Protein AF-A0A7X0AN22-F1 (afdb_monomer_lite)

Structure (mmCIF, N/CA/C/O backbone):
data_AF-A0A7X0AN22-F1
#
_entry.id   AF-A0A7X0AN22-F1
#
loop_
_atom_site.group_PDB
_atom_site.id
_atom_site.type_symbol
_atom_site.label_atom_id
_atom_site.label_alt_id
_atom_site.label_comp_id
_atom_site.label_asym_id
_atom_site.label_entity_id
_atom_site.label_seq_id
_atom_site.pdbx_PDB_ins_code
_atom_site.Cartn_x
_atom_site.Cartn_y
_atom_site.Cartn_z
_atom_site.occupancy
_atom_site.B_iso_or_equiv
_atom_site.auth_seq_id
_atom_site.auth_comp_id
_atom_site.auth_asym_id
_atom_site.auth_atom_id
_atom_site.pdbx_PDB_model_num
ATOM 1 N N . MET A 1 1 ? -71.889 -2.756 -2.995 1.00 34.50 1 MET A N 1
ATOM 2 C CA . MET A 1 1 ? -71.197 -3.792 -3.795 1.00 34.50 1 MET A CA 1
ATOM 3 C C . MET A 1 1 ? -69.742 -3.373 -3.974 1.00 34.50 1 MET A C 1
ATOM 5 O O . MET A 1 1 ? -69.477 -2.186 -4.077 1.00 34.50 1 MET A O 1
ATOM 9 N N . LYS A 1 2 ? -68.828 -4.346 -3.886 1.00 39.06 2 LYS A N 1
ATOM 10 C CA . LYS A 1 2 ? -67.359 -4.223 -3.839 1.00 39.06 2 LYS A CA 1
ATOM 11 C C . LYS A 1 2 ? -66.771 -3.528 -5.079 1.00 39.06 2 LYS A C 1
ATOM 13 O O . LYS A 1 2 ? -66.947 -4.049 -6.174 1.00 39.06 2 LYS A O 1
ATOM 18 N N . LEU A 1 3 ? -65.959 -2.485 -4.890 1.00 43.28 3 LEU A N 1
ATOM 19 C CA . LEU A 1 3 ? -64.852 -2.174 -5.802 1.00 43.28 3 LEU A CA 1
ATOM 20 C C . LEU A 1 3 ? -63.538 -2.485 -5.081 1.00 43.28 3 LEU A C 1
ATOM 22 O O . LEU A 1 3 ? -63.282 -1.997 -3.984 1.00 43.28 3 LEU A O 1
ATOM 26 N N . ARG A 1 4 ? -62.757 -3.389 -5.674 1.00 51.28 4 ARG A N 1
ATOM 27 C CA . ARG A 1 4 ? -61.474 -3.866 -5.159 1.00 51.28 4 ARG A CA 1
ATOM 28 C C . ARG A 1 4 ? -60.401 -2.821 -5.466 1.00 51.28 4 ARG A C 1
ATOM 30 O O . ARG A 1 4 ? -60.200 -2.486 -6.628 1.00 51.28 4 ARG A O 1
ATOM 37 N N . ALA A 1 5 ? -59.723 -2.339 -4.429 1.00 49.19 5 ALA A N 1
ATOM 38 C CA . ALA A 1 5 ? -58.507 -1.549 -4.552 1.00 49.19 5 ALA A CA 1
ATOM 39 C C . ALA A 1 5 ? -57.381 -2.429 -5.119 1.00 49.19 5 ALA A C 1
ATOM 41 O O . ALA A 1 5 ? -57.047 -3.459 -4.534 1.00 49.19 5 ALA A O 1
ATOM 42 N N . LEU A 1 6 ? -56.809 -2.026 -6.252 1.00 46.62 6 LEU A N 1
ATOM 43 C CA . LEU A 1 6 ? -55.557 -2.567 -6.773 1.00 46.62 6 LEU A CA 1
ATOM 44 C C . LEU A 1 6 ? -54.470 -1.519 -6.509 1.00 46.62 6 LEU A C 1
ATOM 46 O O . LEU A 1 6 ? -54.293 -0.574 -7.271 1.00 46.62 6 LEU A O 1
ATOM 50 N N . LEU A 1 7 ? -53.792 -1.667 -5.370 1.00 50.44 7 LEU A N 1
ATOM 51 C CA . LEU A 1 7 ? -52.529 -0.997 -5.074 1.00 50.44 7 LEU A CA 1
ATOM 52 C C . LEU A 1 7 ? -51.447 -1.658 -5.932 1.00 50.44 7 LEU A C 1
ATOM 54 O O . LEU A 1 7 ? -51.033 -2.780 -5.651 1.00 50.44 7 LEU A O 1
ATOM 58 N N . ILE A 1 8 ? -51.009 -0.976 -6.986 1.00 53.34 8 ILE A N 1
ATOM 59 C CA . ILE A 1 8 ? -49.801 -1.351 -7.720 1.00 53.34 8 ILE A CA 1
ATOM 60 C C . ILE A 1 8 ? -48.653 -0.594 -7.057 1.00 53.34 8 ILE A C 1
ATOM 62 O O . ILE A 1 8 ? -48.475 0.603 -7.263 1.00 53.34 8 ILE A O 1
ATOM 66 N N . THR A 1 9 ? -47.896 -1.289 -6.213 1.00 53.91 9 THR A N 1
ATOM 67 C CA . THR A 1 9 ? -46.590 -0.835 -5.729 1.00 53.91 9 THR A CA 1
ATOM 68 C C . THR A 1 9 ? -45.624 -0.781 -6.907 1.00 53.91 9 THR A C 1
ATOM 70 O O . THR A 1 9 ? -45.083 -1.803 -7.327 1.00 53.91 9 THR A O 1
ATOM 73 N N . SER A 1 10 ? -45.412 0.410 -7.456 1.00 50.53 10 SER A N 1
ATOM 74 C CA . SER A 1 10 ? -44.346 0.677 -8.416 1.00 50.53 10 SER A CA 1
ATOM 75 C C . SER A 1 10 ? -43.003 0.720 -7.685 1.00 50.53 10 SER A C 1
ATOM 77 O O . SER A 1 10 ? -42.616 1.747 -7.131 1.00 50.53 10 SER A O 1
ATOM 79 N N . VAL A 1 11 ? -42.302 -0.414 -7.679 1.00 53.66 11 VAL A N 1
ATOM 80 C CA . VAL A 1 11 ? -40.855 -0.474 -7.450 1.00 53.66 11 VAL A CA 1
ATOM 81 C C . VAL A 1 11 ? -40.175 -0.263 -8.800 1.00 53.66 11 VAL A C 1
ATOM 83 O O . VAL A 1 11 ? -40.242 -1.133 -9.659 1.00 53.66 11 VAL A O 1
ATOM 86 N N . LEU A 1 12 ? -39.528 0.885 -8.971 1.00 47.19 12 LEU A N 1
ATOM 87 C CA . LEU A 1 12 ? -38.429 1.132 -9.911 1.00 47.19 12 LEU A CA 1
ATOM 88 C C . LEU A 1 12 ? -37.550 2.168 -9.190 1.00 47.19 12 LEU A C 1
ATOM 90 O O . LEU A 1 12 ? -37.953 3.310 -9.024 1.00 47.19 12 LEU A O 1
ATOM 94 N N . GLY A 1 13 ? -36.452 1.792 -8.537 1.00 50.53 13 GLY A N 1
ATOM 95 C CA . GLY A 1 13 ? -35.296 1.172 -9.172 1.00 50.53 13 GLY A CA 1
ATOM 96 C C . GLY A 1 13 ? -34.460 2.290 -9.790 1.00 50.53 13 GLY A C 1
ATOM 97 O O . GLY A 1 13 ? -34.579 2.558 -10.980 1.00 50.53 13 GLY A O 1
ATOM 98 N N . THR A 1 14 ? -33.677 2.998 -8.973 1.00 52.16 14 THR A N 1
ATOM 99 C CA . THR A 1 14 ? -32.730 4.021 -9.433 1.00 52.16 14 THR A CA 1
ATOM 100 C C . THR A 1 14 ? -31.662 3.364 -10.298 1.00 52.16 14 THR A C 1
ATOM 102 O O . THR A 1 14 ? -30.709 2.791 -9.778 1.00 52.16 14 THR A O 1
ATOM 105 N N . VAL A 1 15 ? -31.805 3.444 -11.617 1.00 53.50 15 VAL A N 1
ATOM 106 C CA . VAL A 1 15 ? -30.731 3.112 -12.556 1.00 53.50 15 VAL A CA 1
ATOM 107 C C . VAL A 1 15 ? -30.581 4.245 -13.557 1.00 53.50 15 VAL A C 1
ATOM 109 O O . VAL A 1 15 ? -31.106 4.223 -14.664 1.00 53.50 15 VAL A O 1
ATOM 112 N N . ALA A 1 16 ? -29.850 5.268 -13.134 1.00 50.84 16 ALA A N 1
ATOM 113 C CA . ALA A 1 16 ? -29.268 6.249 -14.033 1.00 50.84 16 ALA A CA 1
ATOM 114 C C . ALA A 1 16 ? -27.858 6.570 -13.532 1.00 50.84 16 ALA A C 1
ATOM 116 O O . ALA A 1 16 ? -27.607 7.580 -12.882 1.00 50.84 16 ALA A O 1
ATOM 117 N N . SER A 1 17 ? -26.930 5.666 -13.821 1.00 48.44 17 SER A N 1
ATOM 118 C CA . SER A 1 17 ? -25.500 5.960 -13.781 1.00 48.44 17 SER A CA 1
ATOM 119 C C . SER A 1 17 ? -24.903 5.452 -15.083 1.00 48.44 17 SER A C 1
ATOM 121 O O . SER A 1 17 ? -24.285 4.395 -15.142 1.00 48.44 17 SER A O 1
ATOM 123 N N . LEU A 1 18 ? -25.156 6.193 -16.162 1.00 51.81 18 LEU A N 1
ATOM 124 C CA . LEU A 1 18 ? -24.342 6.104 -17.369 1.00 51.81 18 LEU A CA 1
ATOM 125 C C . LEU A 1 18 ? -23.029 6.839 -17.081 1.00 51.81 18 LEU A C 1
ATOM 127 O O . LEU A 1 18 ? -22.832 7.971 -17.512 1.00 51.81 18 LEU A O 1
ATOM 131 N N . SER A 1 19 ? -22.157 6.215 -16.296 1.00 48.47 19 SER A N 1
ATOM 132 C CA . SER A 1 19 ? -20.766 6.648 -16.184 1.00 48.47 19 SER A CA 1
ATOM 133 C C . SER A 1 19 ? -19.959 5.877 -17.228 1.00 48.47 19 SER A C 1
ATOM 135 O O . SER A 1 19 ? -20.135 4.660 -17.334 1.00 48.47 19 SER A O 1
ATOM 137 N N . PRO A 1 20 ? -19.064 6.514 -17.999 1.00 43.03 20 PRO A N 1
ATOM 138 C CA . PRO A 1 20 ? -18.089 5.762 -18.769 1.00 43.03 20 PRO A CA 1
ATOM 139 C C . PRO A 1 20 ? -17.164 5.070 -17.754 1.00 43.03 20 PRO A C 1
ATOM 141 O O . PRO A 1 20 ? -16.348 5.705 -17.102 1.00 43.03 20 PRO A O 1
ATOM 144 N N . VAL A 1 21 ? -17.352 3.761 -17.573 1.00 48.38 21 VAL A N 1
ATOM 145 C CA . VAL A 1 21 ? -16.670 2.896 -16.583 1.00 48.38 21 VAL A CA 1
ATOM 146 C C . VAL A 1 21 ? -15.199 2.608 -16.931 1.00 48.38 21 VAL A C 1
ATOM 148 O O . VAL A 1 21 ? -14.497 1.920 -16.199 1.00 48.38 21 VAL A O 1
ATOM 151 N N . HIS A 1 22 ? -14.679 3.180 -18.014 1.00 42.59 22 HIS A N 1
ATOM 152 C CA . HIS A 1 22 ? -13.253 3.124 -18.307 1.00 42.59 22 HIS A CA 1
ATOM 153 C C . HIS A 1 22 ? -12.563 4.355 -17.691 1.00 42.59 22 HIS A C 1
ATOM 155 O O . HIS A 1 22 ? -12.844 5.476 -18.103 1.00 42.59 22 HIS A O 1
ATOM 161 N N . ALA A 1 23 ? -11.628 4.117 -16.760 1.00 51.41 23 ALA A N 1
ATOM 162 C CA . ALA A 1 23 ? -10.535 5.018 -16.346 1.00 51.41 23 ALA A CA 1
ATOM 163 C C . ALA A 1 23 ? -10.670 5.879 -15.068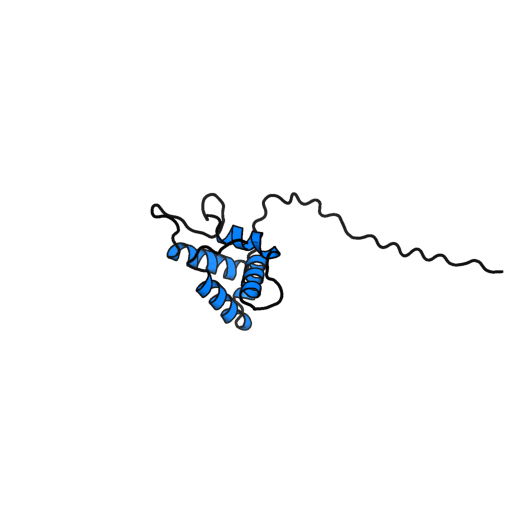 1.00 51.41 23 ALA A C 1
ATOM 165 O O . ALA A 1 23 ? -9.984 6.893 -14.957 1.00 51.41 23 ALA A O 1
ATOM 166 N N . GLN A 1 24 ? -11.457 5.489 -14.062 1.00 63.16 24 GLN A N 1
ATOM 167 C CA . GLN A 1 24 ? -11.247 6.016 -12.701 1.00 63.16 24 GLN A CA 1
ATOM 168 C C . GLN A 1 24 ? -10.456 4.971 -11.907 1.00 63.16 24 GLN A C 1
ATOM 170 O O . GLN A 1 24 ? -10.923 3.845 -11.735 1.00 63.16 24 GLN A O 1
ATOM 175 N N . ALA A 1 25 ? -9.238 5.321 -11.486 1.00 76.19 25 ALA A N 1
ATOM 176 C CA . ALA A 1 25 ? -8.455 4.502 -10.566 1.00 76.19 25 ALA A CA 1
ATOM 177 C C . ALA A 1 25 ? -9.289 4.181 -9.309 1.00 76.19 25 ALA A C 1
ATOM 179 O O . ALA A 1 25 ? -10.042 5.056 -8.867 1.00 76.19 25 ALA A O 1
ATOM 180 N N . PRO A 1 26 ? -9.181 2.970 -8.725 1.00 87.69 26 PRO A N 1
ATOM 181 C CA . PRO A 1 26 ? -9.835 2.672 -7.455 1.00 87.69 26 PRO A CA 1
ATOM 182 C C . PRO A 1 26 ? -9.418 3.708 -6.413 1.00 87.69 26 PRO A C 1
ATOM 184 O O . PRO A 1 26 ? -8.230 3.990 -6.293 1.00 87.69 26 PRO A O 1
ATOM 187 N N . ASP A 1 27 ? -10.363 4.272 -5.662 1.00 90.94 27 ASP A N 1
ATOM 188 C CA . ASP A 1 27 ? -10.012 5.224 -4.612 1.00 90.94 27 ASP A CA 1
ATOM 189 C C . ASP A 1 27 ? -9.254 4.530 -3.468 1.00 90.94 27 ASP A C 1
ATOM 191 O O . ASP A 1 27 ? -9.421 3.334 -3.201 1.00 90.94 27 ASP A O 1
ATOM 195 N N . ALA A 1 28 ? -8.430 5.297 -2.757 1.00 94.38 28 ALA A N 1
ATOM 196 C CA . ALA A 1 28 ? -7.585 4.778 -1.689 1.00 94.38 28 ALA A CA 1
ATOM 197 C C . ALA A 1 28 ? -8.363 4.087 -0.562 1.00 94.38 28 ALA A C 1
ATOM 199 O O . ALA A 1 28 ? -7.851 3.124 0.012 1.00 94.38 28 ALA A O 1
ATOM 200 N N . CYS A 1 29 ? -9.591 4.516 -0.252 1.00 94.31 29 CYS A N 1
ATOM 201 C CA . CYS A 1 29 ? -10.393 3.842 0.765 1.00 94.31 29 CYS A CA 1
ATOM 202 C C . CYS A 1 29 ? -10.947 2.509 0.291 1.00 94.31 29 CYS A C 1
ATOM 204 O O . CYS A 1 29 ? -10.977 1.562 1.077 1.00 94.31 29 CYS A O 1
ATOM 206 N N . THR A 1 30 ? -11.330 2.396 -0.977 1.00 94.50 30 THR A N 1
ATOM 207 C CA . THR A 1 30 ? -11.687 1.105 -1.570 1.00 94.50 30 THR A CA 1
ATOM 208 C C . THR A 1 30 ? -10.508 0.140 -1.518 1.00 94.50 30 THR A C 1
ATOM 210 O O . THR A 1 30 ? -10.684 -0.998 -1.086 1.00 94.50 30 THR A O 1
ATOM 213 N N . ILE A 1 31 ? -9.293 0.587 -1.861 1.00 94.88 31 ILE A N 1
ATOM 214 C CA . ILE A 1 31 ? -8.087 -0.254 -1.761 1.00 94.88 31 ILE A CA 1
ATOM 215 C C . ILE A 1 31 ? -7.820 -0.669 -0.313 1.00 94.88 31 ILE A C 1
ATOM 217 O O . ILE A 1 31 ? -7.685 -1.863 -0.045 1.00 94.88 31 ILE A O 1
ATOM 221 N N . TYR A 1 32 ? -7.804 0.289 0.619 1.00 95.31 32 TYR A N 1
ATOM 222 C CA . TYR A 1 32 ? -7.602 0.025 2.044 1.00 95.31 32 TYR A CA 1
ATOM 223 C C . TYR A 1 32 ? -8.590 -1.020 2.573 1.00 95.31 32 TYR A C 1
ATOM 225 O O . TYR A 1 32 ? -8.174 -2.015 3.159 1.00 95.31 32 TYR A O 1
ATOM 233 N N . ASN A 1 33 ? -9.887 -0.830 2.322 1.00 94.00 33 ASN A N 1
ATOM 234 C CA . ASN A 1 33 ? -10.939 -1.723 2.801 1.00 94.00 33 ASN A CA 1
ATOM 235 C C . ASN A 1 33 ? -10.834 -3.122 2.191 1.00 94.00 33 ASN A C 1
ATOM 237 O O . ASN A 1 33 ? -11.044 -4.106 2.896 1.00 94.00 33 ASN A O 1
ATOM 241 N N . CYS A 1 34 ? -10.490 -3.217 0.906 1.00 94.44 34 CYS A N 1
ATOM 242 C CA . CYS A 1 34 ? -10.274 -4.492 0.231 1.00 94.44 34 CYS A CA 1
ATOM 243 C C . CYS A 1 34 ? -9.107 -5.273 0.828 1.00 94.44 34 CYS A C 1
ATOM 245 O O . CYS A 1 34 ? -9.224 -6.460 1.128 1.00 94.44 34 CYS A O 1
ATOM 247 N N . MET A 1 35 ? -7.976 -4.599 1.017 1.00 93.69 35 MET A N 1
ATOM 248 C CA . MET A 1 35 ? -6.785 -5.202 1.604 1.00 93.69 35 MET A CA 1
ATOM 249 C C . MET A 1 35 ? -7.020 -5.563 3.073 1.00 93.69 35 MET A C 1
ATOM 251 O O . MET A 1 35 ? -6.673 -6.666 3.484 1.00 93.69 35 MET A O 1
ATOM 255 N N . ALA A 1 36 ? -7.702 -4.703 3.833 1.00 93.31 36 ALA A N 1
ATOM 256 C CA . ALA A 1 36 ? -8.112 -4.980 5.205 1.00 93.31 36 ALA A CA 1
ATOM 257 C C . ALA A 1 36 ? -8.945 -6.268 5.291 1.00 93.31 36 ALA A C 1
ATOM 259 O O . ALA A 1 36 ? -8.595 -7.156 6.068 1.00 93.31 36 ALA A O 1
ATOM 260 N N . GLY A 1 37 ? -9.982 -6.428 4.460 1.00 92.56 37 GLY A N 1
ATOM 261 C CA . GLY A 1 37 ? -10.811 -7.634 4.504 1.00 92.56 37 GLY A CA 1
ATOM 262 C C . GLY A 1 37 ? -10.115 -8.881 3.971 1.00 92.56 37 GLY A C 1
ATOM 263 O O . GLY A 1 37 ? -10.365 -9.964 4.495 1.00 92.56 37 GLY A O 1
ATOM 264 N N . ILE A 1 38 ? -9.183 -8.762 3.016 1.00 90.31 38 ILE A N 1
ATOM 265 C CA . ILE A 1 38 ? -8.293 -9.880 2.640 1.00 90.31 38 ILE A CA 1
ATOM 266 C C . ILE A 1 38 ? -7.420 -10.300 3.835 1.00 90.31 38 ILE A C 1
ATOM 268 O O . ILE A 1 38 ? -7.247 -11.494 4.071 1.00 90.31 38 ILE A O 1
ATOM 272 N N . SER A 1 3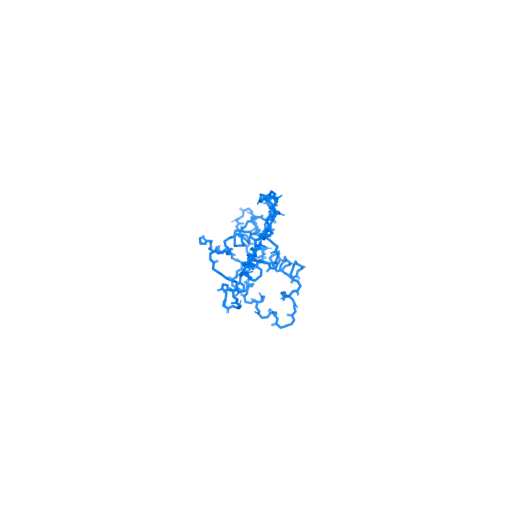9 ? -6.919 -9.346 4.625 1.00 88.25 39 SER A N 1
ATOM 273 C CA . SER A 1 39 ? -6.166 -9.604 5.863 1.00 88.25 39 SER A CA 1
ATOM 274 C C . SER A 1 39 ? -7.049 -10.035 7.051 1.00 88.25 39 SER A C 1
ATOM 276 O O . SER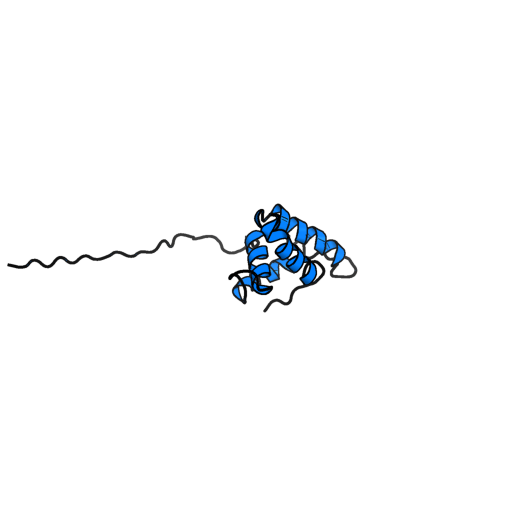 A 1 39 ? -6.534 -10.218 8.151 1.00 88.25 39 SER A O 1
ATOM 278 N N . GLY A 1 40 ? -8.361 -10.220 6.858 1.00 87.94 40 GLY A N 1
ATOM 279 C CA . GLY A 1 40 ? -9.299 -10.670 7.894 1.00 87.94 40 GLY A CA 1
ATOM 280 C C . GLY A 1 40 ? -9.926 -9.554 8.739 1.00 87.94 40 GLY A C 1
ATOM 281 O O . GLY A 1 40 ? -10.613 -9.842 9.719 1.00 87.94 40 GLY A O 1
ATOM 282 N N . TYR A 1 41 ? -9.724 -8.289 8.368 1.00 86.75 41 TYR A N 1
ATOM 283 C CA . TYR A 1 41 ? -10.316 -7.125 9.024 1.00 86.75 41 TYR A CA 1
ATOM 284 C C . TYR A 1 41 ? -11.540 -6.617 8.248 1.00 86.75 41 TYR A C 1
ATOM 286 O O . TYR A 1 41 ? -11.420 -6.042 7.171 1.00 86.75 41 TYR A O 1
ATOM 294 N N . GLY A 1 42 ? -12.735 -6.770 8.821 1.00 79.81 42 GLY A N 1
ATOM 295 C CA . GLY A 1 42 ? -13.983 -6.299 8.206 1.00 79.81 42 GLY A CA 1
ATOM 296 C C . GLY A 1 42 ? -14.585 -7.282 7.194 1.00 79.81 42 GLY A C 1
ATOM 297 O O . GLY A 1 42 ? -14.256 -8.465 7.187 1.00 79.81 42 GLY A O 1
ATOM 298 N N . THR A 1 43 ? -15.534 -6.806 6.382 1.00 70.50 43 THR A N 1
ATOM 299 C CA . THR A 1 43 ? -16.357 -7.648 5.484 1.00 70.50 43 THR A CA 1
ATOM 300 C C . THR A 1 43 ? -16.011 -7.513 4.000 1.00 70.50 43 THR A C 1
ATOM 302 O O . THR A 1 43 ? -16.462 -8.321 3.190 1.00 70.50 43 THR A O 1
ATOM 305 N N . SER A 1 44 ? -15.221 -6.507 3.623 1.00 71.44 44 SER A N 1
ATOM 306 C CA . SER A 1 44 ? -14.839 -6.211 2.240 1.00 71.44 44 SER A CA 1
ATOM 307 C C . SER A 1 44 ? -13.555 -6.943 1.846 1.00 71.44 44 SER A C 1
ATOM 309 O O . SER A 1 44 ? -12.465 -6.442 2.076 1.00 71.44 44 SER A O 1
ATOM 311 N N . GLY A 1 45 ? -13.664 -8.127 1.246 1.00 76.00 45 GLY A N 1
ATOM 312 C CA . GLY A 1 45 ? -12.525 -8.900 0.740 1.00 76.00 45 GLY A CA 1
ATOM 313 C C . GLY A 1 45 ? -12.933 -9.866 -0.377 1.00 76.00 45 GLY A C 1
ATOM 314 O O . GLY A 1 45 ? -14.109 -9.964 -0.729 1.00 76.00 45 GLY A O 1
ATOM 315 N N . GLY A 1 46 ? -11.967 -10.600 -0.934 1.00 80.06 46 GLY A N 1
ATOM 316 C CA . GLY A 1 46 ? -12.220 -11.641 -1.939 1.00 80.06 46 GLY A CA 1
ATOM 317 C C . GLY A 1 46 ? -12.136 -11.162 -3.399 1.00 80.06 46 GLY A C 1
ATOM 318 O O . GLY A 1 46 ? -11.537 -10.123 -3.668 1.00 80.06 46 GLY A O 1
ATOM 319 N N . PRO A 1 47 ? -12.712 -11.907 -4.364 1.00 83.19 47 PRO A N 1
ATOM 320 C CA . PRO A 1 47 ? -12.498 -11.671 -5.801 1.00 83.19 47 PRO A CA 1
ATOM 321 C C . PRO A 1 47 ? -12.925 -10.282 -6.297 1.00 83.19 47 PRO A C 1
ATOM 323 O O . PRO A 1 47 ? -12.396 -9.777 -7.280 1.00 83.19 47 PRO A O 1
ATOM 326 N N . ALA A 1 48 ? -13.854 -9.623 -5.601 1.00 84.94 48 ALA A N 1
ATOM 327 C CA . ALA A 1 48 ? -14.257 -8.254 -5.923 1.00 84.94 48 ALA A CA 1
ATOM 328 C C . ALA A 1 48 ? -13.121 -7.225 -5.733 1.00 84.94 48 ALA A C 1
ATOM 330 O O . ALA A 1 48 ? -13.206 -6.123 -6.267 1.00 84.94 48 ALA A O 1
ATOM 331 N N . CY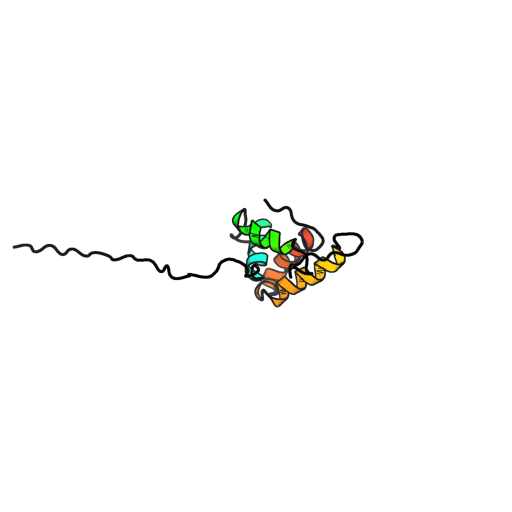S A 1 49 ? -12.051 -7.583 -5.015 1.00 91.19 49 CYS A N 1
ATOM 332 C CA . CYS A 1 49 ? -10.887 -6.731 -4.785 1.00 91.19 49 CYS A CA 1
ATOM 333 C C . CYS A 1 49 ? -9.841 -6.785 -5.903 1.00 91.19 49 CYS A C 1
ATOM 335 O O . CYS A 1 49 ? -8.867 -6.033 -5.850 1.00 91.19 49 CYS A O 1
ATOM 337 N N . THR A 1 50 ? -10.040 -7.611 -6.936 1.00 91.69 50 THR A N 1
ATOM 338 C CA . THR A 1 50 ? -9.144 -7.702 -8.099 1.00 91.69 50 THR A CA 1
ATOM 339 C C . THR A 1 50 ? -8.762 -6.330 -8.681 1.00 91.69 50 THR A C 1
ATOM 341 O O . THR A 1 50 ? -7.566 -6.097 -8.848 1.00 91.69 50 THR A O 1
ATOM 344 N N . PRO A 1 51 ? -9.678 -5.363 -8.905 1.00 92.44 51 PRO A N 1
ATOM 345 C CA . PRO A 1 51 ? -9.302 -4.038 -9.412 1.00 92.44 51 PRO A CA 1
ATOM 346 C C . PRO A 1 51 ? -8.353 -3.264 -8.485 1.00 92.44 51 PRO A C 1
ATOM 348 O O . PRO A 1 51 ? -7.420 -2.616 -8.958 1.00 92.44 51 PRO A O 1
ATOM 351 N N . SER A 1 52 ? -8.556 -3.355 -7.167 1.00 93.81 52 SER A N 1
ATOM 352 C CA . SER A 1 52 ? -7.687 -2.726 -6.166 1.00 93.81 52 SER A CA 1
ATOM 353 C C . SER A 1 52 ? -6.292 -3.346 -6.161 1.00 93.81 52 SER A C 1
ATOM 355 O O . SER A 1 52 ? -5.301 -2.620 -6.110 1.00 93.81 52 SER A O 1
ATOM 357 N N . LEU A 1 53 ? -6.208 -4.675 -6.261 1.00 94.50 53 LEU A N 1
ATOM 358 C CA . LEU A 1 53 ? -4.929 -5.387 -6.316 1.00 94.50 53 LEU A CA 1
ATOM 359 C C . LEU A 1 53 ? -4.185 -5.123 -7.630 1.00 94.50 53 LEU A C 1
ATOM 361 O O . LEU A 1 53 ? -2.969 -4.957 -7.620 1.00 94.50 53 LEU A O 1
ATOM 365 N N . ILE A 1 54 ? -4.905 -5.018 -8.750 1.00 95.19 54 ILE A N 1
ATOM 366 C CA . ILE A 1 54 ? -4.323 -4.592 -10.027 1.00 95.19 54 ILE A CA 1
ATOM 367 C C . ILE A 1 54 ? -3.712 -3.202 -9.864 1.00 95.19 54 ILE A C 1
ATOM 369 O O . ILE A 1 54 ? -2.530 -3.035 -10.142 1.00 95.19 54 ILE A O 1
ATOM 373 N N . TRP A 1 55 ? -4.467 -2.229 -9.347 1.00 95.69 55 TRP A N 1
ATOM 374 C CA . TRP A 1 55 ? -3.962 -0.866 -9.165 1.00 95.69 55 TRP A CA 1
ATOM 375 C C . TRP A 1 55 ? -2.739 -0.790 -8.243 1.00 95.69 55 TRP A C 1
ATOM 377 O O . TRP A 1 55 ? -1.786 -0.068 -8.534 1.00 95.69 55 TRP A O 1
ATOM 387 N N . TRP A 1 56 ? -2.728 -1.584 -7.170 1.00 96.44 56 TRP A N 1
ATOM 388 C CA . TRP A 1 56 ? -1.588 -1.713 -6.259 1.00 96.44 56 TRP A CA 1
ATOM 389 C C . TRP A 1 56 ? -0.299 -2.160 -6.964 1.00 96.44 56 TRP A C 1
ATOM 391 O O . TRP A 1 56 ? 0.801 -1.747 -6.586 1.00 96.44 56 TRP A O 1
ATOM 401 N N . ASN A 1 57 ? -0.431 -2.999 -7.991 1.00 96.50 57 ASN A N 1
ATOM 402 C CA . ASN A 1 57 ? 0.678 -3.551 -8.766 1.00 96.50 57 ASN A CA 1
ATOM 403 C C . ASN A 1 57 ? 1.001 -2.759 -10.041 1.00 96.50 57 ASN A C 1
ATOM 405 O O . ASN A 1 57 ? 2.060 -2.970 -10.633 1.00 96.50 57 ASN A O 1
ATOM 409 N N . THR A 1 58 ? 0.100 -1.883 -10.485 1.00 95.75 58 THR A N 1
ATOM 410 C CA . THR A 1 58 ? 0.282 -1.055 -11.680 1.00 95.75 58 THR A CA 1
ATOM 411 C C . THR A 1 58 ? 1.441 -0.071 -11.471 1.00 95.75 58 THR A C 1
ATOM 413 O O . THR A 1 58 ? 1.512 0.539 -10.402 1.00 95.75 58 THR A O 1
ATOM 416 N N . PRO A 1 59 ? 2.326 0.128 -12.467 1.00 96.69 59 PRO A N 1
ATOM 417 C CA . PRO A 1 59 ? 3.418 1.090 -12.371 1.00 96.69 59 PRO A CA 1
ATOM 418 C C . PRO A 1 59 ? 2.961 2.527 -12.064 1.00 96.69 59 PRO A C 1
ATOM 420 O O . PRO A 1 59 ? 1.920 2.975 -12.556 1.00 96.69 59 PRO A O 1
ATOM 423 N N . THR A 1 60 ? 3.741 3.279 -11.292 1.00 95.25 60 THR A N 1
ATOM 424 C CA . THR A 1 60 ? 3.503 4.712 -11.040 1.00 95.25 60 THR A CA 1
ATOM 425 C C . THR A 1 60 ? 3.626 5.549 -12.312 1.00 95.25 60 THR A C 1
ATOM 427 O O . THR A 1 60 ? 2.785 6.405 -12.566 1.00 95.25 60 THR A O 1
ATOM 430 N N . ASP A 1 61 ? 4.617 5.268 -13.152 1.00 88.19 61 ASP A N 1
ATOM 431 C CA . ASP A 1 61 ? 4.855 5.940 -14.433 1.00 88.19 61 ASP A CA 1
ATOM 432 C C . ASP A 1 61 ? 4.833 4.900 -15.567 1.00 88.19 61 ASP A C 1
ATOM 434 O O . ASP A 1 61 ? 5.422 3.826 -15.409 1.00 88.19 61 ASP A O 1
ATOM 438 N N . PRO A 1 62 ? 4.135 5.137 -16.694 1.00 88.81 62 PRO A N 1
ATOM 439 C CA . PRO A 1 62 ? 3.251 6.268 -17.023 1.00 88.81 62 PRO A CA 1
ATOM 440 C C . PRO A 1 62 ? 1.794 6.084 -16.584 1.00 88.81 62 PRO A C 1
ATOM 442 O O . PRO A 1 62 ? 0.928 6.888 -16.927 1.00 88.81 62 PRO A O 1
ATOM 445 N N . THR A 1 63 ? 1.485 5.000 -15.873 1.00 85.50 63 THR A N 1
ATOM 446 C CA . THR A 1 63 ? 0.102 4.560 -15.637 1.00 85.50 63 THR A CA 1
ATOM 447 C C . THR A 1 63 ? -0.568 5.162 -14.403 1.00 85.50 63 THR A C 1
ATOM 449 O O . THR A 1 63 ? -1.786 5.053 -14.272 1.00 85.50 63 THR A O 1
ATOM 452 N N . GLY A 1 64 ? 0.187 5.806 -13.512 1.00 88.94 64 GLY A N 1
ATOM 453 C CA . GLY A 1 64 ? -0.333 6.445 -12.300 1.00 88.94 64 GLY A CA 1
ATOM 454 C C . GLY A 1 64 ? -0.651 5.491 -11.145 1.00 88.94 64 GLY A C 1
ATOM 455 O O . GLY A 1 64 ? -1.245 5.937 -10.169 1.00 88.94 64 GLY A O 1
ATOM 456 N N . GLY A 1 65 ? -0.289 4.207 -11.253 1.00 94.81 65 GLY A N 1
ATOM 457 C CA . GLY A 1 65 ? -0.484 3.189 -10.217 1.00 94.81 65 GLY A CA 1
ATOM 458 C C . GLY A 1 65 ? 0.455 3.356 -9.020 1.00 94.81 65 GLY A C 1
ATOM 459 O O . GLY A 1 65 ? 0.962 4.445 -8.767 1.00 94.81 65 GLY A O 1
ATOM 460 N N . LEU A 1 66 ? 0.676 2.283 -8.253 1.00 97.19 66 LEU A N 1
ATOM 461 C CA . LEU A 1 66 ? 1.395 2.348 -6.970 1.00 97.19 66 LEU A CA 1
ATOM 462 C C . LEU A 1 66 ? 2.700 1.542 -6.910 1.00 97.19 66 LEU A C 1
ATOM 464 O O . LEU A 1 66 ? 3.387 1.587 -5.890 1.00 97.19 66 LEU A O 1
ATOM 468 N N . ALA A 1 67 ? 3.043 0.784 -7.949 1.00 98.00 67 ALA A N 1
ATOM 469 C CA . ALA A 1 67 ? 4.296 0.039 -8.006 1.00 98.00 67 ALA A CA 1
ATOM 470 C C . ALA A 1 67 ? 5.388 0.883 -8.673 1.00 98.00 67 ALA A C 1
ATOM 472 O O . ALA A 1 67 ? 5.223 1.358 -9.792 1.00 98.00 67 ALA A O 1
ATOM 473 N N . VAL A 1 68 ? 6.514 1.072 -8.001 1.00 98.06 68 VAL A N 1
ATOM 474 C CA . VAL A 1 68 ? 7.672 1.774 -8.558 1.00 98.06 68 VAL A CA 1
ATOM 475 C C . VAL A 1 68 ? 8.597 0.761 -9.224 1.00 98.06 68 VAL A C 1
ATOM 477 O O . VAL A 1 68 ? 8.831 -0.326 -8.692 1.00 98.06 68 VAL A O 1
ATOM 480 N N . TYR A 1 69 ? 9.103 1.126 -10.399 1.00 96.62 69 TYR A N 1
ATOM 481 C CA . TYR A 1 69 ? 10.077 0.350 -11.157 1.00 96.62 69 TYR A CA 1
ATOM 482 C C . TYR A 1 69 ? 11.285 1.224 -11.498 1.00 96.62 69 TYR A C 1
ATOM 484 O O . TYR A 1 69 ? 11.123 2.411 -11.786 1.00 96.62 69 TYR A O 1
ATOM 492 N N . ASP A 1 70 ? 12.468 0.621 -11.490 1.00 94.06 70 ASP A N 1
ATOM 493 C CA . ASP A 1 70 ? 13.739 1.205 -11.923 1.00 94.06 70 ASP A CA 1
ATOM 494 C C . ASP A 1 70 ? 14.400 0.329 -13.010 1.00 94.06 70 ASP A C 1
ATOM 496 O O . ASP A 1 70 ? 13.793 -0.619 -13.525 1.00 94.06 70 ASP A O 1
ATOM 500 N N . GLU A 1 71 ? 15.647 0.627 -13.388 1.00 94.25 71 GLU A N 1
ATOM 501 C CA . GLU A 1 71 ? 16.395 -0.178 -14.364 1.00 94.25 71 GLU A CA 1
ATOM 502 C C . GLU A 1 71 ? 16.630 -1.643 -13.946 1.00 94.25 71 GLU A C 1
ATOM 504 O O . GLU A 1 71 ? 16.903 -2.487 -14.802 1.00 94.25 71 GLU A O 1
ATOM 509 N N . SER A 1 72 ? 16.527 -1.955 -12.653 1.00 94.94 72 SER A N 1
ATOM 510 C CA . SER A 1 72 ? 16.720 -3.291 -12.079 1.00 94.94 72 SER A CA 1
ATOM 511 C C . SER A 1 72 ? 15.405 -4.058 -11.909 1.00 94.94 72 SER A C 1
ATOM 513 O O . SER A 1 72 ? 15.427 -5.259 -11.626 1.00 94.94 72 SER A O 1
ATOM 515 N N . GLY A 1 73 ? 14.261 -3.404 -12.123 1.00 95.44 73 GLY A N 1
ATOM 516 C CA . GLY A 1 73 ? 12.933 -4.000 -12.067 1.00 95.44 73 GLY A CA 1
ATOM 517 C C . GLY A 1 73 ? 12.062 -3.370 -10.986 1.00 95.44 73 GLY A C 1
ATOM 518 O O . GLY A 1 73 ? 12.052 -2.160 -10.809 1.00 95.44 73 GLY A O 1
ATOM 519 N N . PHE A 1 74 ? 11.249 -4.184 -10.312 1.00 97.25 74 PHE A N 1
ATOM 520 C CA . PHE A 1 74 ? 10.364 -3.694 -9.256 1.00 97.25 74 PHE A CA 1
ATOM 521 C C . PHE A 1 74 ? 11.177 -3.245 -8.034 1.00 97.25 74 PHE A C 1
ATOM 523 O O . PHE A 1 74 ? 11.854 -4.064 -7.407 1.00 97.25 74 PHE A O 1
ATOM 530 N N . ASP A 1 75 ? 11.043 -1.973 -7.660 1.00 97.94 75 ASP A N 1
ATOM 531 C CA . ASP A 1 75 ? 11.660 -1.409 -6.464 1.00 97.94 75 ASP A CA 1
ATOM 532 C C . ASP A 1 75 ? 10.639 -1.387 -5.320 1.00 97.94 75 ASP A C 1
ATOM 534 O O . ASP A 1 75 ? 9.800 -0.487 -5.185 1.00 97.94 75 ASP A O 1
ATOM 538 N N . GLY A 1 76 ? 10.710 -2.410 -4.467 1.00 97.62 76 GLY A N 1
ATOM 539 C CA . GLY A 1 76 ? 9.861 -2.511 -3.284 1.00 97.62 76 GLY A CA 1
ATOM 540 C C . GLY A 1 76 ? 10.105 -1.387 -2.273 1.00 97.62 76 GLY A C 1
ATOM 541 O O . GLY A 1 76 ? 9.147 -0.919 -1.652 1.00 97.62 76 GLY A O 1
ATOM 542 N N . LEU A 1 77 ? 11.354 -0.931 -2.117 1.00 97.81 77 LEU A N 1
ATOM 543 C CA . LEU A 1 77 ? 11.710 0.121 -1.160 1.00 97.81 77 LEU A CA 1
ATOM 544 C C . LEU A 1 77 ? 11.145 1.473 -1.593 1.00 97.81 77 LEU A C 1
ATOM 546 O O . LEU A 1 77 ? 10.629 2.196 -0.742 1.00 97.81 77 LEU A O 1
ATOM 550 N N . ALA A 1 78 ? 11.171 1.789 -2.890 1.00 97.94 78 ALA A N 1
ATOM 551 C CA . ALA A 1 78 ? 10.526 2.987 -3.427 1.00 97.94 78 ALA A CA 1
ATOM 552 C C . ALA A 1 78 ? 8.995 2.862 -3.503 1.00 97.94 78 ALA A C 1
ATOM 554 O O . ALA A 1 78 ? 8.285 3.854 -3.324 1.00 97.94 78 ALA A O 1
ATOM 555 N N . SER A 1 79 ? 8.459 1.655 -3.708 1.00 98.31 79 SER A N 1
ATOM 556 C CA . SER A 1 79 ? 7.007 1.418 -3.740 1.00 98.31 79 SER A CA 1
ATOM 557 C C . SER A 1 79 ? 6.337 1.629 -2.384 1.00 98.31 79 SER A C 1
ATOM 559 O O . SER A 1 79 ? 5.226 2.158 -2.320 1.00 98.31 79 SER A O 1
ATOM 561 N N . TYR A 1 80 ? 6.996 1.237 -1.290 1.00 98.56 80 TYR A N 1
ATOM 562 C CA . TYR A 1 80 ? 6.440 1.346 0.060 1.00 98.56 80 TYR A CA 1
ATOM 563 C C . TYR A 1 80 ? 5.944 2.763 0.413 1.00 98.56 80 TYR A C 1
ATOM 565 O O . TYR A 1 80 ? 4.760 2.895 0.732 1.00 98.56 80 TYR A O 1
ATOM 573 N N . PRO A 1 81 ? 6.762 3.835 0.334 1.00 98.25 81 PRO A N 1
ATOM 574 C CA . PRO A 1 81 ? 6.311 5.179 0.692 1.00 98.25 81 PRO A CA 1
ATOM 575 C C . PRO A 1 81 ? 5.229 5.717 -0.252 1.00 98.25 81 PRO A C 1
ATOM 577 O O . PRO A 1 81 ? 4.351 6.452 0.199 1.00 98.25 81 PRO A O 1
ATOM 580 N N . VAL A 1 82 ? 5.232 5.332 -1.536 1.00 97.81 82 VAL A N 1
ATOM 581 C CA . VAL A 1 82 ? 4.161 5.694 -2.484 1.00 97.81 82 VAL A CA 1
ATOM 582 C C . VAL A 1 82 ? 2.830 5.097 -2.034 1.00 97.81 82 VAL A C 1
ATOM 584 O O . VAL A 1 82 ? 1.829 5.805 -1.931 1.00 97.81 82 VAL A O 1
ATOM 587 N N . ARG A 1 83 ? 2.828 3.803 -1.713 1.00 98.06 83 ARG A N 1
ATOM 588 C CA . ARG A 1 83 ? 1.647 3.065 -1.251 1.00 98.06 83 ARG A CA 1
ATOM 589 C C . ARG A 1 83 ? 1.138 3.578 0.091 1.00 98.06 83 ARG A C 1
ATOM 591 O O . ARG A 1 83 ? -0.057 3.827 0.234 1.00 98.06 83 ARG A O 1
ATOM 598 N N . GLU A 1 84 ? 2.037 3.791 1.047 1.00 97.31 84 GLU A N 1
ATOM 599 C CA . GLU A 1 84 ? 1.691 4.327 2.366 1.00 97.31 84 GLU A CA 1
ATOM 600 C C . GLU A 1 84 ? 1.078 5.724 2.250 1.00 97.31 84 GLU A C 1
ATOM 602 O O . GLU A 1 84 ? 0.018 5.990 2.819 1.00 97.31 84 GLU A O 1
ATOM 607 N N . THR A 1 85 ? 1.696 6.603 1.456 1.00 96.44 85 THR A N 1
ATOM 608 C CA . THR A 1 85 ? 1.184 7.957 1.211 1.00 96.44 85 THR A CA 1
ATOM 609 C C . THR A 1 85 ? -0.183 7.904 0.541 1.00 96.44 85 THR A C 1
ATOM 611 O O . THR A 1 85 ? -1.105 8.596 0.966 1.00 96.44 85 THR A O 1
ATOM 614 N N . TYR A 1 86 ? -0.352 7.050 -0.470 1.00 95.69 86 TYR A N 1
ATOM 615 C CA . TYR A 1 86 ? -1.624 6.904 -1.170 1.00 95.69 86 TYR A CA 1
ATOM 616 C C . TYR A 1 86 ? -2.761 6.509 -0.219 1.00 95.69 86 TYR A C 1
ATOM 618 O O . TYR A 1 86 ? -3.818 7.141 -0.226 1.00 95.69 86 TYR A O 1
ATOM 626 N N . LEU A 1 87 ? -2.531 5.518 0.649 1.00 96.06 87 LEU A N 1
ATOM 627 C CA . LEU A 1 87 ? -3.525 5.076 1.628 1.00 96.06 87 LEU A CA 1
ATOM 628 C C . LEU A 1 87 ? -3.775 6.125 2.719 1.00 96.06 87 LEU A C 1
ATOM 630 O O . LEU A 1 87 ? -4.924 6.393 3.052 1.00 96.06 87 LEU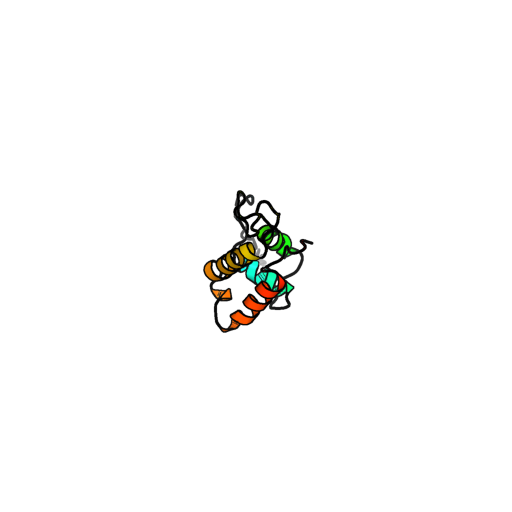 A O 1
ATOM 634 N N . THR A 1 88 ? -2.730 6.736 3.273 1.00 95.38 88 THR A N 1
ATOM 635 C CA . THR A 1 88 ? -2.865 7.669 4.407 1.00 95.38 88 THR A CA 1
ATOM 636 C C . THR A 1 88 ? -3.444 9.025 4.015 1.00 95.38 88 THR A C 1
ATOM 638 O O . THR A 1 88 ? -4.200 9.604 4.796 1.00 95.38 88 THR A O 1
ATOM 641 N N . VAL A 1 89 ? -3.124 9.523 2.817 1.00 94.44 89 VAL A N 1
ATOM 642 C CA . VAL A 1 89 ? -3.639 10.796 2.288 1.00 94.44 89 VAL A CA 1
ATOM 643 C C . VAL A 1 89 ? -5.000 10.600 1.632 1.00 94.44 89 VAL A C 1
ATOM 645 O O . VAL A 1 89 ? -5.913 11.394 1.851 1.00 94.44 89 VAL A O 1
ATOM 648 N N . GLY A 1 90 ? -5.153 9.542 0.833 1.00 92.75 90 GLY A N 1
ATOM 649 C CA . GLY A 1 90 ? -6.382 9.277 0.092 1.00 92.75 90 GLY A CA 1
ATOM 650 C C . GLY A 1 90 ? -7.482 8.630 0.932 1.00 92.75 90 GLY A C 1
ATOM 651 O O . GLY A 1 90 ? -8.644 8.667 0.529 1.00 92.75 90 GLY A O 1
ATOM 652 N N . CYS A 1 91 ? -7.146 8.045 2.087 1.00 94.44 91 CYS A N 1
ATOM 653 C CA . CYS A 1 91 ? -8.115 7.414 2.967 1.00 94.44 91 CYS A CA 1
ATOM 654 C C . CYS A 1 91 ? -7.977 7.858 4.434 1.00 94.44 91 CYS A C 1
ATOM 656 O O . CYS A 1 91 ? -7.243 7.240 5.206 1.00 94.44 91 CYS A O 1
ATOM 658 N N . PRO A 1 92 ? -8.751 8.869 4.878 1.00 92.69 92 PRO A N 1
ATOM 659 C CA . PRO A 1 92 ? -8.660 9.408 6.239 1.00 92.69 92 PRO A CA 1
ATOM 660 C C . PRO A 1 92 ? -8.850 8.370 7.355 1.00 92.69 92 PRO A C 1
ATOM 662 O O . PRO A 1 92 ? -8.278 8.498 8.431 1.00 92.69 92 PRO A O 1
ATOM 665 N N . GLN A 1 93 ? -9.642 7.321 7.114 1.00 89.38 93 GLN A N 1
ATOM 666 C CA . GLN A 1 93 ? -9.851 6.239 8.085 1.00 89.38 93 GLN A CA 1
ATOM 667 C C . GLN A 1 93 ? -8.660 5.279 8.212 1.00 89.38 93 GLN A C 1
ATOM 669 O O . GLN A 1 93 ? -8.621 4.524 9.175 1.00 89.38 93 GLN A O 1
ATOM 674 N N . ALA A 1 94 ? -7.700 5.269 7.284 1.00 89.88 94 ALA A N 1
ATOM 675 C CA . ALA A 1 94 ? -6.511 4.424 7.408 1.00 89.88 94 ALA A CA 1
ATOM 676 C C . ALA A 1 94 ? -5.552 4.953 8.489 1.00 89.88 94 ALA A C 1
ATOM 678 O O . ALA A 1 94 ? -4.823 4.185 9.113 1.00 89.88 94 ALA A O 1
ATOM 679 N N . SER A 1 95 ? -5.579 6.266 8.725 1.00 87.38 95 SER A N 1
ATOM 680 C CA . SER A 1 95 ? -4.671 6.998 9.608 1.00 87.38 95 SER A CA 1
ATOM 681 C C . SER A 1 95 ? -5.276 7.358 10.973 1.00 87.38 95 SER A C 1
ATOM 683 O O . SER A 1 95 ? -4.568 7.889 11.830 1.00 87.38 95 SER A O 1
ATOM 685 N N . ILE A 1 96 ? -6.551 7.035 11.239 1.00 90.25 96 ILE A N 1
ATOM 686 C CA . ILE A 1 96 ? -7.108 7.170 12.596 1.00 90.25 96 ILE A CA 1
ATOM 687 C C . ILE A 1 96 ? -6.497 6.127 13.537 1.00 90.25 96 ILE A C 1
ATOM 689 O O . ILE A 1 96 ? -6.251 4.984 13.151 1.00 90.25 96 ILE A O 1
ATOM 693 N N . ALA A 1 97 ? -6.310 6.500 14.805 1.00 88.62 97 ALA A N 1
ATOM 694 C CA . ALA A 1 97 ? -5.604 5.676 15.790 1.00 88.62 97 ALA A CA 1
ATOM 695 C C . ALA A 1 97 ? -6.162 4.244 15.916 1.00 88.62 97 ALA A C 1
ATOM 697 O O . ALA A 1 97 ? -5.394 3.292 16.018 1.00 88.62 97 ALA A O 1
ATOM 698 N N . THR A 1 98 ? -7.486 4.078 15.850 1.00 89.88 98 THR A N 1
ATOM 699 C CA . THR A 1 98 ? -8.153 2.767 15.945 1.00 89.88 98 THR A CA 1
ATOM 700 C C . THR A 1 98 ? -7.796 1.822 14.791 1.00 89.88 98 THR A C 1
ATOM 702 O O . THR A 1 98 ? -7.815 0.608 14.969 1.00 89.88 98 THR A O 1
ATOM 705 N N . ASN A 1 99 ? -7.431 2.367 13.630 1.00 91.19 99 ASN A N 1
ATOM 706 C CA . ASN A 1 99 ? -7.203 1.625 12.389 1.00 91.19 99 ASN A CA 1
ATOM 707 C C . ASN A 1 99 ? -5.721 1.551 11.989 1.00 91.19 99 ASN A C 1
ATOM 709 O O . ASN A 1 99 ? -5.375 0.853 11.033 1.00 91.19 99 ASN A O 1
ATOM 713 N N . ALA A 1 100 ? -4.836 2.217 12.736 1.00 89.62 100 ALA A N 1
ATOM 714 C CA . ALA A 1 100 ? -3.405 2.261 12.453 1.00 89.62 100 ALA A CA 1
ATOM 715 C C . ALA A 1 100 ? -2.766 0.860 12.417 1.00 89.62 100 ALA A C 1
ATOM 717 O O . ALA A 1 100 ? -1.920 0.591 11.570 1.00 89.62 100 ALA A O 1
ATOM 718 N N . ALA A 1 101 ? -3.218 -0.060 13.277 1.00 93.00 101 ALA A N 1
ATOM 719 C CA . ALA A 1 101 ? -2.740 -1.445 13.281 1.00 93.00 101 ALA A CA 1
ATOM 720 C C . ALA A 1 101 ? -3.119 -2.212 11.998 1.00 93.00 101 ALA A C 1
ATOM 722 O O . ALA A 1 101 ? -2.342 -3.036 11.519 1.00 93.00 101 ALA A O 1
ATOM 723 N N . ILE A 1 102 ? -4.285 -1.916 11.412 1.00 94.88 102 ILE A N 1
ATOM 724 C CA . ILE A 1 102 ? -4.726 -2.516 10.146 1.00 94.88 102 ILE A CA 1
ATOM 725 C C . ILE A 1 102 ? -3.859 -1.986 9.004 1.00 94.88 102 ILE A C 1
ATOM 727 O O . ILE A 1 102 ? -3.349 -2.772 8.210 1.00 94.88 102 ILE A O 1
ATOM 731 N N . LEU A 1 103 ? -3.635 -0.666 8.950 1.00 95.44 103 LEU A N 1
ATOM 732 C CA . LEU A 1 103 ? -2.736 -0.068 7.960 1.00 95.44 103 LEU A CA 1
ATOM 733 C C . LEU A 1 103 ? -1.327 -0.668 8.062 1.00 95.44 103 LEU A C 1
ATOM 735 O O . LEU A 1 103 ? -0.770 -1.083 7.050 1.00 95.44 103 LEU A O 1
ATOM 739 N N . GLN A 1 104 ? -0.777 -0.789 9.272 1.00 95.25 104 GLN A N 1
ATOM 740 C CA . GLN A 1 104 ? 0.522 -1.433 9.484 1.00 95.25 104 GLN A CA 1
ATOM 741 C C . GLN A 1 104 ? 0.534 -2.885 9.003 1.00 95.25 104 GLN A C 1
ATOM 743 O O . GLN A 1 104 ? 1.494 -3.298 8.360 1.00 95.25 104 GLN A O 1
ATOM 748 N N . SER A 1 105 ? -0.525 -3.658 9.256 1.00 95.19 105 SER A N 1
ATOM 749 C CA . SER A 1 105 ? -0.632 -5.029 8.747 1.00 95.19 105 SER A CA 1
ATOM 750 C C . SER A 1 105 ? -0.609 -5.075 7.216 1.00 95.19 105 SER A C 1
ATOM 752 O O . SER A 1 105 ? 0.136 -5.870 6.648 1.00 95.19 105 SER A O 1
ATOM 754 N N . ILE A 1 106 ? -1.374 -4.205 6.548 1.00 95.69 106 ILE A N 1
ATOM 755 C CA . ILE A 1 106 ? -1.402 -4.084 5.080 1.00 95.69 106 ILE A CA 1
ATOM 756 C C . ILE A 1 106 ? -0.002 -3.754 4.547 1.00 95.69 106 ILE A C 1
ATOM 758 O O . ILE A 1 106 ? 0.498 -4.427 3.645 1.00 95.69 106 ILE A O 1
ATOM 762 N N . MET A 1 107 ? 0.654 -2.746 5.124 1.00 97.19 107 MET A N 1
ATOM 763 C CA . MET A 1 107 ? 1.973 -2.291 4.682 1.00 97.19 107 MET A CA 1
ATOM 764 C C . MET A 1 107 ? 3.072 -3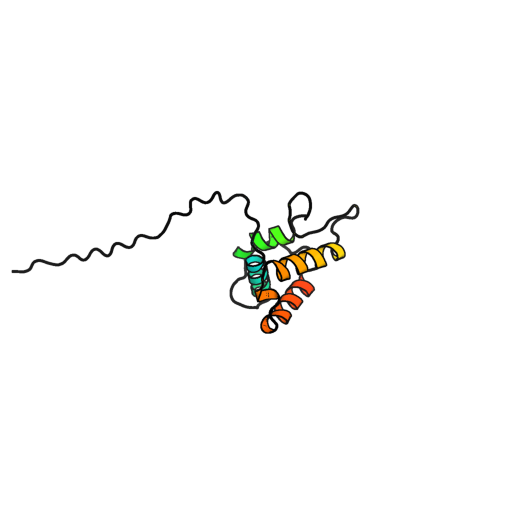.326 4.950 1.00 97.19 107 MET A C 1
ATOM 766 O O . MET A 1 107 ? 3.924 -3.544 4.090 1.00 97.19 107 MET A O 1
ATOM 770 N N . ASN A 1 108 ? 3.019 -4.035 6.078 1.00 95.75 108 ASN A N 1
ATOM 771 C CA . ASN A 1 108 ? 3.947 -5.127 6.380 1.00 95.75 108 ASN A CA 1
ATOM 772 C C . ASN A 1 108 ? 3.778 -6.307 5.419 1.00 95.75 108 ASN A C 1
ATOM 774 O O . ASN A 1 108 ? 4.757 -6.955 5.057 1.00 95.75 108 ASN A O 1
ATOM 778 N N . GLN A 1 109 ? 2.541 -6.597 5.015 1.00 94.25 109 GLN A N 1
ATOM 779 C CA . GLN A 1 109 ? 2.252 -7.738 4.156 1.00 94.25 109 GLN A CA 1
ATOM 780 C C . GLN A 1 109 ? 2.538 -7.443 2.679 1.00 94.25 109 GLN A C 1
ATOM 782 O O . GLN A 1 109 ? 3.017 -8.317 1.957 1.00 94.25 109 GLN A O 1
ATOM 787 N N . TRP A 1 110 ? 2.252 -6.223 2.223 1.00 95.69 110 TRP A N 1
ATOM 788 C CA . TRP A 1 110 ? 2.198 -5.911 0.794 1.00 95.69 110 TRP A CA 1
ATOM 789 C C . TRP A 1 110 ? 2.895 -4.616 0.394 1.00 95.69 110 TRP A C 1
ATOM 791 O O . TRP A 1 110 ? 3.014 -4.354 -0.799 1.00 95.69 110 TRP A O 1
ATOM 801 N N . GLY A 1 111 ? 3.381 -3.810 1.338 1.00 96.75 111 GLY A N 1
ATOM 802 C CA . GLY A 1 111 ? 4.017 -2.521 1.056 1.00 96.75 111 GLY A CA 1
ATOM 803 C C . GLY A 1 111 ? 5.229 -2.640 0.135 1.00 96.75 111 GLY A C 1
ATOM 804 O O . GLY A 1 111 ? 5.341 -1.885 -0.826 1.00 96.75 111 GLY A O 1
ATOM 805 N N . TYR A 1 112 ? 6.063 -3.657 0.364 1.00 97.81 112 TYR A N 1
ATOM 806 C CA . TYR A 1 112 ? 7.313 -3.905 -0.367 1.00 97.81 112 TYR A CA 1
ATOM 807 C C . TYR A 1 112 ? 7.205 -4.965 -1.470 1.00 97.81 112 TYR A C 1
ATOM 809 O O . TYR A 1 112 ? 8.223 -5.347 -2.039 1.00 97.81 112 TYR A O 1
ATOM 817 N N . ALA A 1 113 ? 6.012 -5.499 -1.742 1.00 96.19 113 ALA A N 1
ATOM 818 C CA . ALA A 1 113 ? 5.846 -6.663 -2.611 1.00 96.19 113 ALA A CA 1
ATOM 819 C C . ALA A 1 113 ? 4.759 -6.453 -3.667 1.00 96.19 113 ALA A C 1
ATOM 821 O O . ALA A 1 113 ? 3.806 -5.694 -3.472 1.00 96.19 113 ALA A O 1
ATOM 822 N N . LEU A 1 114 ? 4.879 -7.162 -4.785 1.00 94.62 114 LEU A N 1
ATOM 823 C CA . LEU A 1 114 ? 3.760 -7.346 -5.702 1.00 94.62 114 LEU A CA 1
ATOM 824 C C . LEU A 1 114 ? 2.773 -8.343 -5.090 1.00 94.62 114 LEU A C 1
ATOM 826 O O . LEU A 1 114 ? 3.171 -9.352 -4.505 1.00 94.62 114 LEU A O 1
ATOM 830 N N . VAL A 1 115 ? 1.482 -8.053 -5.215 1.00 91.12 115 VAL A N 1
ATOM 831 C CA . VAL A 1 115 ? 0.416 -8.872 -4.627 1.00 91.12 115 VAL A CA 1
ATOM 832 C C . VAL A 1 115 ? -0.167 -9.786 -5.702 1.00 91.12 115 VAL A C 1
ATOM 834 O O . VAL A 1 115 ? -0.515 -9.290 -6.771 1.00 91.12 115 VAL A O 1
ATOM 837 N N . PRO A 1 116 ? -0.316 -11.099 -5.474 1.00 86.69 116 PRO A N 1
ATOM 838 C CA . PRO A 1 116 ? -1.008 -11.961 -6.425 1.00 86.69 116 PRO A CA 1
ATOM 839 C C . PRO A 1 116 ? -2.436 -11.467 -6.686 1.00 86.69 116 PRO A C 1
ATOM 841 O O . PRO A 1 116 ? -3.189 -11.205 -5.748 1.00 86.69 116 PRO A O 1
ATOM 844 N N . VAL A 1 117 ? -2.800 -11.346 -7.962 1.00 84.44 117 VAL A N 1
ATOM 845 C CA . VAL A 1 117 ? -4.159 -10.997 -8.389 1.00 84.44 117 VAL A CA 1
ATOM 846 C C . VAL A 1 117 ? -4.885 -12.303 -8.742 1.00 84.44 117 VAL A C 1
ATOM 848 O O . VAL A 1 117 ? -4.362 -13.041 -9.580 1.00 84.44 117 VAL A O 1
ATOM 851 N N . PRO A 1 118 ? -6.014 -12.627 -8.087 1.00 74.12 118 PRO A N 1
ATOM 852 C CA . PRO A 1 118 ? -6.802 -13.820 -8.391 1.00 74.12 118 PRO A CA 1
ATOM 853 C C . PRO A 1 118 ? -7.557 -13.717 -9.721 1.00 74.12 118 PRO A C 1
ATOM 855 O O . PRO A 1 118 ? -7.846 -12.579 -10.167 1.00 74.12 118 PRO A O 1
#

Radius of gyration: 20.61 Å; chains: 1; bounding box: 88×25×35 Å

Sequence (118 aa):
MKLRALLITSVLGTVASLSPVHAQAPDACTIYNCMAGISGYGTSGGPACTPSLIWWNTPTDPTGGLAVYDESGFDGLASYPVRETYLTVGCPQASIATNAAILQSIMNQWGYALVPVP

Foldseek 3Di:
DDDDDDDDPDDDDDDDDPDPPPDDQPFLVLLLQALLVCVVHDDRYDQVCLSSLCLLQDDCPPNNGQWHADPVGTALVVSLVSSLCRNVVRPVVCPPPVNVVSVVVSSVVPSSHRDDRD

pLDDT: mean 83.45, std 18.37, range [34.5, 98.56]

Secondary structure (DSSP, 8-state):
---------------------SSPPPPHHHHHHHHHHHTTSSS--SGGGHHHHHHHHSBSTTT--SB-EETTEE-HHHHHHHHHHHHHHH-GGGSSGGGHHHHHHHHHHHTTSPPPP-